Protein AF-A0A8C1SBV0-F1 (afdb_monomer_lite)

Foldseek 3Di:
DKDKDWDDDPPPDPDTDIDIDDPVVVVVVCVVVVPDPVFDKDFDADPVRHTPDIDRDDDPDCVVVVVVQCPDPVNVVVVVVCVVVVVPDPPPVPDCPPPPPDPPDDDDD

Secondary structure (DSSP, 8-state):
--EEEEE--TTS--PPEEEEEPHHHHHHHHHHTT--TTS--EEEE-TTS-EEEEESS--S-HHHHHHHHHHSHHHHHHHHHHHHTT-SPP---S--TT-SSSS-S----

Sequence (109 aa):
MRGVLELYPINGSASVDREDLPASLVQDIRSYFQISQECFSMLLVGKDGNVKSWYPSPLWSMSIIYELVDSMQLRRQEMAIQQSLGTCWPDDYSHHDGYHEGYHDGYGY

Structure (mmCIF, N/CA/C/O backbone):
data_AF-A0A8C1SBV0-F1
#
_entry.id   AF-A0A8C1SBV0-F1
#
loop_
_atom_site.group_PDB
_atom_site.id
_atom_site.type_symbol
_atom_site.label_atom_id
_atom_site.label_alt_id
_atom_site.label_comp_id
_atom_site.label_asym_id
_atom_site.label_entity_id
_atom_site.label_seq_id
_atom_site.pdbx_PDB_ins_code
_atom_site.Cartn_x
_atom_site.Cartn_y
_atom_site.Cartn_z
_atom_site.occupancy
_atom_site.B_iso_or_equiv
_atom_site.auth_seq_id
_atom_site.auth_comp_id
_atom_site.auth_asym_id
_atom_site.auth_atom_id
_atom_site.pdbx_PDB_model_num
ATOM 1 N N . MET A 1 1 ? -17.240 -4.285 11.027 1.00 69.06 1 MET A N 1
ATOM 2 C CA . MET A 1 1 ? -16.258 -3.513 10.238 1.00 69.06 1 MET A CA 1
ATOM 3 C C . MET A 1 1 ? -16.295 -4.061 8.818 1.00 69.06 1 MET A C 1
ATOM 5 O O . MET A 1 1 ? -16.212 -5.274 8.683 1.00 69.06 1 MET A O 1
ATOM 9 N N . ARG A 1 2 ? -16.541 -3.231 7.798 1.00 85.81 2 ARG A N 1
ATOM 10 C CA . ARG A 1 2 ? -16.508 -3.651 6.382 1.00 85.81 2 ARG A CA 1
ATOM 11 C C . ARG A 1 2 ? -15.207 -3.139 5.765 1.00 85.81 2 ARG A C 1
ATOM 13 O O . ARG A 1 2 ? -14.728 -2.089 6.186 1.00 85.81 2 ARG A O 1
ATOM 20 N N . GLY A 1 3 ? -14.636 -3.886 4.831 1.00 91.12 3 GLY A N 1
ATOM 21 C CA . GLY A 1 3 ? -13.470 -3.472 4.053 1.00 91.12 3 GLY A CA 1
ATOM 22 C C . GLY A 1 3 ? -13.766 -3.613 2.568 1.00 91.12 3 GLY A C 1
ATOM 23 O O . GLY A 1 3 ? -14.673 -4.354 2.201 1.00 91.12 3 GLY A O 1
ATOM 24 N N . VAL A 1 4 ? -13.008 -2.904 1.740 1.00 95.25 4 VAL A N 1
ATOM 25 C CA . VAL A 1 4 ? -13.091 -2.983 0.279 1.00 95.25 4 VAL A CA 1
ATOM 26 C C . VAL A 1 4 ? -11.678 -3.170 -0.255 1.00 95.25 4 VAL A C 1
ATOM 28 O O . VAL A 1 4 ? -10.758 -2.486 0.196 1.00 95.25 4 VAL A O 1
ATOM 31 N N . LEU A 1 5 ? -11.511 -4.104 -1.184 1.00 94.00 5 LEU A N 1
ATOM 32 C CA . LEU A 1 5 ? -10.304 -4.284 -1.976 1.00 94.00 5 LEU A CA 1
ATOM 33 C C . LEU A 1 5 ? -10.522 -3.644 -3.345 1.00 94.00 5 LEU A C 1
ATOM 35 O O . LEU A 1 5 ? -11.501 -3.948 -4.021 1.00 94.00 5 LEU A O 1
ATOM 39 N N . GLU A 1 6 ? -9.601 -2.768 -3.736 1.00 91.69 6 GLU A N 1
ATOM 40 C CA . GLU A 1 6 ? -9.544 -2.173 -5.069 1.00 91.69 6 GLU A CA 1
ATOM 41 C C . GLU A 1 6 ? -8.309 -2.699 -5.805 1.00 91.69 6 GLU A C 1
ATOM 43 O O . GLU A 1 6 ? -7.179 -2.494 -5.353 1.00 91.69 6 GLU A O 1
ATOM 48 N N . LEU A 1 7 ? -8.517 -3.386 -6.928 1.00 88.38 7 LEU A N 1
ATOM 49 C CA . LEU A 1 7 ? -7.445 -3.895 -7.779 1.00 88.38 7 LEU A CA 1
ATOM 50 C C . LEU A 1 7 ? -7.301 -3.010 -9.016 1.00 88.38 7 LEU A C 1
ATOM 52 O O . LEU A 1 7 ? -8.259 -2.786 -9.754 1.00 88.38 7 LEU A O 1
ATOM 56 N N . TYR A 1 8 ? -6.076 -2.538 -9.241 1.00 82.81 8 TYR A N 1
ATOM 57 C CA . TYR A 1 8 ? -5.693 -1.718 -10.388 1.00 82.81 8 TYR A CA 1
ATOM 58 C C . TYR A 1 8 ? -4.914 -2.602 -11.376 1.00 82.81 8 TYR A C 1
ATOM 60 O O . TYR A 1 8 ? -3.724 -2.859 -11.158 1.00 82.81 8 TYR A O 1
ATOM 68 N N . PRO A 1 9 ? -5.569 -3.156 -12.412 1.00 73.75 9 PRO A N 1
ATOM 69 C CA . PRO A 1 9 ? -4.950 -4.126 -13.305 1.00 73.75 9 PRO A CA 1
ATOM 70 C C . PRO A 1 9 ? -3.918 -3.476 -14.237 1.00 73.75 9 PRO A C 1
ATOM 72 O O . PRO A 1 9 ? -4.090 -2.372 -14.743 1.00 73.75 9 PRO A O 1
ATOM 75 N N . ILE A 1 10 ? -2.851 -4.218 -14.541 1.00 70.44 10 ILE A N 1
ATOM 76 C CA . ILE A 1 10 ? -1.766 -3.770 -15.435 1.00 70.44 10 ILE A CA 1
ATOM 77 C C . ILE A 1 10 ? -2.117 -3.848 -16.929 1.00 70.44 10 ILE A C 1
ATOM 79 O O . ILE A 1 10 ? -1.296 -3.519 -17.778 1.00 70.44 10 ILE A O 1
ATOM 83 N N . ASN A 1 11 ? -3.318 -4.316 -17.271 1.00 72.56 11 ASN A N 1
ATOM 84 C CA . ASN A 1 11 ? -3.747 -4.539 -18.654 1.00 72.56 11 ASN A CA 1
ATOM 85 C C . ASN A 1 11 ? -4.153 -3.246 -19.392 1.00 72.56 11 ASN A C 1
ATOM 87 O O . ASN A 1 11 ? -4.647 -3.325 -20.514 1.00 72.56 11 ASN A O 1
ATOM 91 N N . GLY A 1 12 ? -3.976 -2.074 -18.771 1.00 60.19 12 GLY A N 1
ATOM 92 C CA . GLY A 1 12 ? -4.320 -0.777 -19.358 1.00 60.19 12 GLY A CA 1
ATOM 93 C C . GLY A 1 12 ? -5.816 -0.457 -19.348 1.00 60.19 12 GLY A C 1
ATOM 94 O O . GLY A 1 12 ? -6.222 0.546 -19.929 1.00 60.19 12 GLY A O 1
ATOM 95 N N . SER A 1 13 ? -6.648 -1.280 -18.701 1.00 66.56 13 SER A N 1
ATOM 96 C CA . SER A 1 13 ? -8.045 -0.917 -18.465 1.00 66.56 13 SER A CA 1
ATOM 97 C C . SER A 1 13 ? -8.135 0.127 -17.350 1.00 66.56 13 SER A C 1
ATOM 99 O O . SER A 1 13 ? -7.496 0.005 -16.310 1.00 66.56 13 SER A O 1
ATOM 101 N N . ALA A 1 14 ? -8.947 1.164 -17.563 1.00 65.00 14 ALA A N 1
ATOM 102 C CA . ALA A 1 14 ? -9.232 2.178 -16.545 1.00 65.00 14 ALA A CA 1
ATOM 103 C C . ALA A 1 14 ? -10.258 1.699 -15.494 1.00 65.00 14 ALA A C 1
ATOM 105 O O . ALA A 1 14 ? -10.708 2.485 -14.662 1.00 65.00 14 ALA A O 1
ATOM 106 N N . SER A 1 15 ? -10.679 0.431 -15.554 1.00 74.62 15 SER A N 1
ATOM 107 C CA . SER A 1 15 ? -11.606 -0.161 -14.593 1.00 74.62 15 SER A CA 1
ATOM 108 C C . SER A 1 15 ? -10.863 -0.639 -13.352 1.00 74.62 15 SER A C 1
ATOM 110 O O . SER A 1 15 ? -9.879 -1.369 -13.452 1.00 74.62 15 SER A O 1
ATOM 112 N N . VAL A 1 16 ? -11.376 -0.252 -12.187 1.00 83.00 16 VAL A N 1
ATOM 113 C CA . VAL A 1 16 ? -10.927 -0.746 -10.884 1.00 83.00 16 VAL A CA 1
ATOM 114 C C . VAL A 1 16 ? -11.873 -1.856 -10.453 1.00 83.00 16 VAL A C 1
ATOM 116 O O . VAL A 1 16 ? -13.072 -1.612 -10.292 1.00 83.00 16 VAL A O 1
ATOM 119 N N . ASP A 1 17 ? -11.340 -3.058 -10.252 1.00 86.38 17 ASP A N 1
ATOM 120 C CA . ASP A 1 17 ? -12.132 -4.165 -9.722 1.00 86.38 17 ASP A CA 1
ATOM 121 C C . ASP A 1 17 ? -12.298 -3.977 -8.214 1.00 86.38 17 ASP A C 1
ATOM 123 O O . ASP A 1 17 ? -11.320 -3.777 -7.488 1.00 86.38 17 ASP A O 1
ATOM 127 N N . ARG A 1 18 ? -13.552 -4.009 -7.750 1.00 92.12 18 ARG A N 1
ATOM 128 C CA . ARG A 1 18 ? -13.915 -3.787 -6.347 1.00 92.12 18 ARG A CA 1
ATOM 129 C C . ARG A 1 18 ? -14.518 -5.036 -5.732 1.00 92.12 18 ARG A C 1
ATOM 131 O O . ARG A 1 18 ? -15.501 -5.566 -6.246 1.00 92.12 18 ARG A O 1
ATOM 138 N N . GLU A 1 19 ? -13.977 -5.442 -4.591 1.00 94.00 19 GLU A N 1
ATOM 139 C CA . GLU A 1 19 ? -14.442 -6.597 -3.826 1.00 94.00 19 GLU A CA 1
ATOM 140 C C . GLU A 1 19 ? -14.689 -6.222 -2.358 1.00 94.00 19 GLU A C 1
ATOM 142 O O . GLU A 1 19 ? -13.861 -5.570 -1.719 1.00 94.00 19 GLU A O 1
ATOM 147 N N . ASP A 1 20 ? -15.829 -6.648 -1.807 1.00 95.81 20 ASP A N 1
ATOM 148 C CA . ASP A 1 20 ? -16.120 -6.531 -0.376 1.00 95.81 20 ASP A CA 1
ATOM 149 C C . ASP A 1 20 ? -15.288 -7.551 0.417 1.00 95.81 20 ASP A C 1
ATOM 151 O O . ASP A 1 20 ? -15.350 -8.755 0.169 1.00 95.81 20 ASP A O 1
ATOM 155 N N . LEU A 1 21 ? -14.567 -7.088 1.438 1.00 95.44 21 LEU A N 1
ATOM 156 C CA . LEU A 1 21 ? -13.767 -7.953 2.303 1.00 95.44 21 LEU A CA 1
ATOM 157 C C . LEU A 1 21 ? -14.565 -8.437 3.524 1.00 95.44 21 LEU A C 1
ATOM 159 O O . LEU A 1 21 ? -15.246 -7.634 4.181 1.00 95.44 21 LEU A O 1
ATOM 163 N N . PRO A 1 22 ? -14.440 -9.725 3.903 1.00 95.56 22 PRO A N 1
ATOM 164 C CA . PRO A 1 22 ? -15.067 -10.242 5.109 1.00 95.56 22 PRO A CA 1
ATOM 165 C C . PRO A 1 22 ? -14.470 -9.581 6.356 1.00 95.56 22 PRO A C 1
ATOM 167 O O . PRO A 1 22 ? -13.272 -9.303 6.435 1.00 95.56 22 PRO A O 1
ATOM 170 N N . ALA A 1 23 ? -15.309 -9.360 7.369 1.00 94.88 23 ALA A N 1
ATOM 171 C CA . ALA A 1 23 ? -14.915 -8.640 8.581 1.00 94.88 23 ALA A CA 1
ATOM 172 C C . ALA A 1 23 ? -13.744 -9.297 9.338 1.00 94.88 23 ALA A C 1
ATOM 174 O O . ALA A 1 23 ? -12.934 -8.584 9.927 1.00 94.88 23 ALA A O 1
ATOM 175 N N . SER A 1 24 ? -13.638 -10.631 9.306 1.00 95.38 24 SER A N 1
ATOM 176 C CA . SER A 1 24 ? -12.515 -11.367 9.899 1.00 95.38 24 SER A CA 1
ATOM 177 C C . SER A 1 24 ? -11.191 -11.027 9.218 1.00 95.38 24 SER A C 1
ATOM 179 O O . SER A 1 24 ? -10.240 -10.672 9.899 1.00 95.38 24 SER A O 1
ATOM 181 N N . LEU A 1 25 ? -11.153 -11.010 7.883 1.00 95.44 25 LEU A N 1
ATOM 182 C CA . LEU A 1 25 ? -9.943 -10.676 7.131 1.00 95.44 25 LEU A CA 1
ATOM 183 C C . LEU A 1 25 ? -9.499 -9.229 7.378 1.00 95.44 25 LEU A C 1
ATOM 185 O O . LEU A 1 25 ? -8.312 -8.963 7.533 1.00 95.44 25 LEU A O 1
ATOM 189 N N . VAL A 1 26 ? -10.446 -8.291 7.471 1.00 94.62 26 VAL A N 1
ATOM 190 C CA . VAL A 1 26 ? -10.136 -6.902 7.851 1.00 94.62 26 VAL A CA 1
ATOM 191 C C . VAL A 1 26 ? -9.474 -6.858 9.230 1.00 94.62 26 VAL A C 1
ATOM 193 O O . VAL A 1 26 ? -8.485 -6.149 9.414 1.00 94.62 26 VAL A O 1
ATOM 196 N N . GLN A 1 27 ? -9.987 -7.628 10.192 1.00 94.38 27 GLN A N 1
ATOM 197 C CA . GLN A 1 27 ? -9.411 -7.708 11.532 1.00 94.38 27 GLN A CA 1
ATOM 198 C C . GLN A 1 27 ? -8.013 -8.341 11.524 1.00 94.38 27 GLN A C 1
ATOM 200 O O . GLN A 1 27 ? -7.120 -7.842 12.214 1.00 94.38 27 GLN A O 1
ATOM 205 N N . ASP A 1 28 ? -7.807 -9.384 10.724 1.00 95.56 28 ASP A N 1
ATOM 206 C CA . ASP A 1 28 ? -6.524 -10.075 10.595 1.00 95.56 28 ASP A CA 1
ATOM 207 C C . ASP A 1 28 ? -5.463 -9.153 9.976 1.00 95.56 28 ASP A C 1
ATOM 209 O O . ASP A 1 28 ? -4.368 -9.024 10.523 1.00 95.56 28 ASP A O 1
ATOM 213 N N . ILE A 1 29 ? -5.805 -8.422 8.907 1.00 94.38 29 ILE A N 1
ATOM 214 C CA . ILE A 1 29 ? -4.914 -7.438 8.267 1.00 94.38 29 ILE A CA 1
ATOM 215 C C . ILE A 1 29 ? -4.524 -6.334 9.257 1.00 94.38 29 ILE A C 1
ATOM 217 O O . ILE A 1 29 ? -3.347 -5.991 9.374 1.00 94.38 29 ILE A O 1
ATOM 221 N N . ARG A 1 30 ? -5.490 -5.785 10.008 1.00 93.31 30 ARG A N 1
ATOM 222 C CA . ARG A 1 30 ? -5.190 -4.769 11.031 1.00 93.31 30 ARG A CA 1
ATOM 223 C C . ARG A 1 30 ? -4.273 -5.311 12.115 1.00 93.31 30 ARG A C 1
ATOM 225 O O . ARG A 1 30 ? -3.346 -4.615 12.511 1.00 93.31 30 ARG A O 1
ATOM 232 N N . SER A 1 31 ? -4.526 -6.531 12.580 1.00 94.56 31 SER A N 1
ATOM 233 C CA . SER A 1 31 ? -3.711 -7.180 13.610 1.00 94.56 31 SER A CA 1
ATOM 234 C C . SER A 1 31 ? -2.282 -7.402 13.119 1.00 94.56 31 SER A C 1
ATOM 236 O O . SER A 1 31 ? -1.337 -7.072 13.830 1.00 94.56 31 SER A O 1
ATOM 238 N N . TYR A 1 32 ? -2.123 -7.875 11.879 1.00 95.06 32 TYR A N 1
ATOM 239 C CA . TYR A 1 32 ? -0.823 -8.095 11.249 1.00 95.06 32 TYR A CA 1
ATOM 240 C C . TYR A 1 32 ? 0.016 -6.809 11.185 1.00 95.06 32 TYR A C 1
ATOM 242 O O . TYR A 1 32 ? 1.178 -6.804 11.587 1.00 95.06 32 TYR A O 1
ATOM 250 N N . PHE A 1 33 ? -0.588 -5.699 10.752 1.00 95.31 33 PHE A N 1
ATOM 251 C CA . PHE A 1 33 ? 0.082 -4.395 10.675 1.00 95.31 33 PHE A CA 1
ATOM 252 C C . PHE A 1 33 ? 0.024 -3.577 11.976 1.00 95.31 33 PHE A C 1
ATOM 254 O O . PHE A 1 33 ? 0.503 -2.447 12.002 1.00 95.31 33 PHE A O 1
ATOM 261 N N . GLN A 1 34 ? -0.550 -4.129 13.050 1.00 94.19 34 GLN A N 1
ATOM 262 C CA . GLN A 1 34 ? -0.713 -3.473 14.355 1.00 94.19 34 GLN A CA 1
ATOM 263 C C . GLN A 1 34 ? -1.463 -2.126 14.277 1.00 94.19 34 GLN A C 1
ATOM 265 O O . GLN A 1 34 ? -1.131 -1.156 14.958 1.00 94.19 34 GLN A O 1
ATOM 270 N N . ILE A 1 35 ? -2.505 -2.057 13.444 1.00 93.75 35 ILE A N 1
ATOM 271 C CA . ILE A 1 35 ? -3.292 -0.842 13.202 1.00 93.75 35 ILE A CA 1
ATOM 272 C C . ILE A 1 35 ? -4.473 -0.766 14.182 1.00 93.75 35 ILE A C 1
ATOM 274 O O . ILE A 1 35 ? -5.449 -1.516 14.060 1.00 93.75 35 ILE A O 1
ATOM 278 N N . SER A 1 36 ? -4.433 0.200 15.106 1.00 90.50 36 SER A N 1
ATOM 279 C CA . SER A 1 36 ? -5.536 0.478 16.045 1.00 90.50 36 SER A CA 1
ATOM 280 C C . SER A 1 36 ? -6.832 0.816 15.313 1.00 90.50 36 SER A C 1
ATOM 282 O O . SER A 1 36 ? -6.802 1.616 14.385 1.00 90.50 36 SER A O 1
ATOM 284 N N . GLN A 1 37 ? -7.974 0.258 15.734 1.00 86.56 37 GLN A N 1
ATOM 285 C CA . GLN A 1 37 ? -9.309 0.551 15.177 1.00 86.56 37 GLN A CA 1
ATOM 286 C C . GLN A 1 37 ? -9.768 2.001 15.381 1.00 86.56 37 GLN A C 1
ATOM 288 O O . GLN A 1 37 ? -10.660 2.461 14.675 1.00 86.56 37 GLN A O 1
ATOM 293 N N . GLU A 1 38 ? -9.160 2.705 16.330 1.00 88.69 38 GLU A N 1
ATOM 294 C CA . GLU A 1 38 ? -9.609 4.017 16.799 1.00 88.69 38 GLU A CA 1
ATOM 295 C C . GLU A 1 38 ? -9.097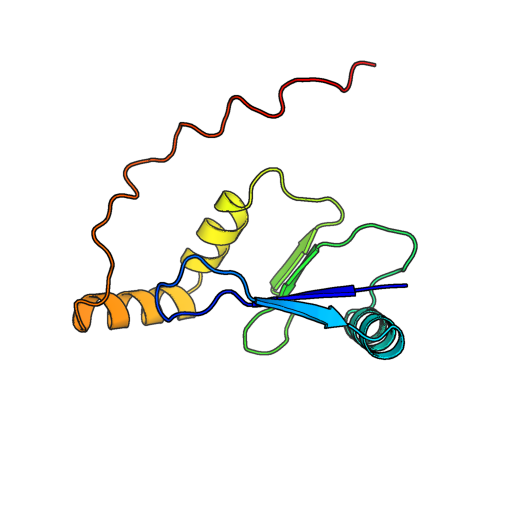 5.164 15.921 1.00 88.69 38 GLU A C 1
ATOM 297 O O . GLU A 1 38 ? -9.697 6.237 15.888 1.00 88.69 38 GLU A O 1
ATOM 302 N N . CYS A 1 39 ? -8.008 4.932 15.182 1.00 86.62 39 CYS A N 1
ATOM 303 C CA . CYS A 1 39 ? -7.319 5.953 14.402 1.00 86.62 39 CYS A CA 1
ATOM 304 C C . CYS A 1 39 ? -7.293 5.615 12.909 1.00 86.62 39 CYS A C 1
ATOM 306 O O . CYS A 1 39 ? -7.257 4.449 12.496 1.00 86.62 39 CYS A O 1
ATOM 308 N N . PHE A 1 40 ? -7.240 6.663 12.088 1.00 91.25 40 PHE A N 1
ATOM 309 C CA . PHE A 1 40 ? -6.899 6.531 10.678 1.00 91.25 40 PHE A CA 1
ATOM 310 C C . PHE A 1 40 ? -5.442 6.067 10.528 1.00 91.25 40 PHE A C 1
ATOM 312 O O . PHE A 1 40 ? -4.561 6.448 11.300 1.00 91.25 40 PHE A O 1
ATOM 319 N N . SER A 1 41 ? -5.174 5.221 9.537 1.00 92.69 41 SER A N 1
ATOM 320 C CA . SER A 1 41 ? -3.815 4.844 9.151 1.00 92.69 41 SER A CA 1
ATOM 321 C C . SER A 1 41 ? -3.780 4.476 7.679 1.00 92.69 41 SER A C 1
ATOM 323 O O . SER A 1 41 ? -4.623 3.715 7.206 1.00 92.69 41 SER A O 1
ATOM 325 N N . MET A 1 42 ? -2.774 4.986 6.979 1.00 92.88 42 MET A N 1
ATOM 326 C CA . MET A 1 42 ? -2.452 4.607 5.611 1.00 92.88 42 MET A CA 1
ATOM 327 C C . MET A 1 42 ? -1.027 4.065 5.578 1.00 92.88 42 MET A C 1
ATOM 329 O O . MET A 1 42 ? -0.106 4.706 6.084 1.00 92.88 42 MET A O 1
ATOM 333 N N . LEU A 1 43 ? -0.849 2.880 4.999 1.00 93.62 43 LEU A N 1
ATOM 334 C CA . LEU A 1 43 ? 0.439 2.203 4.933 1.00 93.62 43 LEU A CA 1
ATOM 335 C C . LEU A 1 43 ? 0.808 1.978 3.473 1.00 93.62 43 LEU A C 1
ATOM 337 O O . LEU A 1 43 ? 0.005 1.453 2.705 1.00 93.62 43 LEU A O 1
ATOM 341 N N . LEU A 1 44 ? 2.040 2.325 3.110 1.00 92.19 44 LEU A N 1
ATOM 342 C CA . LEU A 1 44 ? 2.641 1.856 1.869 1.00 92.19 44 LEU A CA 1
ATOM 343 C C . LEU A 1 44 ? 3.365 0.546 2.169 1.00 92.19 44 LEU A C 1
ATOM 345 O O . LEU A 1 44 ? 4.358 0.543 2.897 1.00 92.19 44 LEU A O 1
ATOM 349 N N . VAL A 1 45 ? 2.875 -0.563 1.623 1.00 93.56 45 VAL A N 1
ATOM 350 C CA . VAL A 1 45 ? 3.454 -1.898 1.827 1.00 93.56 45 VAL A CA 1
ATOM 351 C C . VAL A 1 45 ? 4.166 -2.332 0.549 1.00 93.56 45 VAL A C 1
ATOM 353 O O . VAL A 1 45 ? 3.615 -2.235 -0.545 1.00 93.56 45 VAL A O 1
ATOM 356 N N . GLY A 1 46 ? 5.415 -2.779 0.671 1.00 89.94 46 GLY A N 1
ATOM 357 C CA . GLY A 1 46 ? 6.185 -3.280 -0.464 1.00 89.94 46 GLY A CA 1
ATOM 358 C C . GLY A 1 46 ? 5.725 -4.664 -0.926 1.00 89.94 46 GLY A C 1
ATOM 359 O O . GLY A 1 46 ? 5.032 -5.381 -0.209 1.00 89.94 46 GLY A O 1
ATOM 360 N N . LYS A 1 47 ? 6.187 -5.082 -2.114 1.00 86.81 47 LYS A N 1
ATOM 361 C CA . LYS A 1 47 ? 5.949 -6.437 -2.663 1.00 86.81 47 LYS A CA 1
ATOM 362 C C . LYS A 1 47 ? 6.495 -7.559 -1.753 1.00 86.81 47 LYS A C 1
ATOM 364 O O . LYS A 1 47 ? 6.094 -8.706 -1.887 1.00 86.81 47 LYS A O 1
ATOM 369 N N . ASP A 1 48 ? 7.403 -7.223 -0.837 1.00 90.06 48 ASP A N 1
ATOM 370 C CA . ASP A 1 48 ? 7.966 -8.095 0.199 1.00 90.06 48 ASP A CA 1
ATOM 371 C C . ASP A 1 48 ? 7.084 -8.214 1.457 1.00 90.06 48 ASP A C 1
ATOM 373 O O . ASP A 1 48 ? 7.457 -8.908 2.398 1.00 90.06 48 ASP A O 1
ATOM 377 N N . GLY A 1 49 ? 5.939 -7.524 1.504 1.00 90.44 49 GLY A N 1
ATOM 378 C CA . GLY A 1 49 ? 5.032 -7.500 2.655 1.00 90.44 49 GLY A CA 1
ATOM 379 C C . GLY A 1 49 ? 5.462 -6.553 3.781 1.00 90.44 49 GLY A C 1
ATOM 380 O O . GLY A 1 49 ? 4.753 -6.436 4.780 1.00 90.44 49 GLY A O 1
ATOM 381 N N . ASN A 1 50 ? 6.591 -5.852 3.628 1.00 92.25 50 ASN A N 1
ATOM 382 C CA . ASN A 1 50 ? 7.105 -4.925 4.635 1.00 92.25 50 ASN A CA 1
ATOM 383 C C . ASN A 1 50 ? 6.544 -3.513 4.449 1.00 92.25 50 ASN A C 1
ATOM 385 O O . ASN A 1 50 ? 6.457 -3.005 3.327 1.00 92.25 50 ASN A O 1
ATOM 389 N N . VAL A 1 51 ? 6.254 -2.834 5.560 1.00 94.56 51 VAL A N 1
ATOM 390 C CA . VAL A 1 51 ? 5.841 -1.423 5.565 1.00 94.56 51 VAL A CA 1
ATOM 391 C C . VAL A 1 51 ? 7.019 -0.539 5.145 1.00 94.56 51 VAL A C 1
ATOM 393 O O . VAL A 1 51 ? 8.107 -0.625 5.713 1.00 94.56 51 VAL A O 1
ATOM 396 N N . LYS A 1 52 ? 6.809 0.309 4.137 1.00 91.31 52 LYS A N 1
ATOM 397 C CA . LYS A 1 52 ? 7.777 1.300 3.640 1.00 91.31 52 LYS A CA 1
ATOM 398 C C . LYS A 1 52 ? 7.520 2.686 4.227 1.00 91.31 52 LYS A C 1
ATOM 400 O O . LYS A 1 52 ? 8.471 3.417 4.481 1.00 91.31 52 LYS A O 1
ATOM 405 N N . SER A 1 53 ? 6.259 3.027 4.483 1.00 91.25 53 SER A N 1
ATOM 406 C CA . SER A 1 53 ? 5.865 4.247 5.193 1.00 91.25 53 SER A CA 1
ATOM 407 C C . SER A 1 53 ? 4.497 4.092 5.866 1.00 91.25 53 SER A C 1
ATOM 409 O O . SER A 1 53 ? 3.673 3.280 5.440 1.00 91.25 53 SER A O 1
ATOM 411 N N . TRP A 1 54 ? 4.274 4.868 6.931 1.00 93.56 54 TRP A N 1
ATOM 412 C CA . TRP A 1 54 ? 3.030 4.923 7.705 1.00 93.56 54 TRP A CA 1
ATOM 413 C C . TRP A 1 54 ? 2.607 6.383 7.866 1.00 93.56 54 TRP A C 1
ATOM 415 O O . TRP A 1 54 ? 3.374 7.197 8.379 1.00 93.56 54 TRP A O 1
ATOM 425 N N . TYR A 1 55 ? 1.373 6.700 7.472 1.00 92.56 55 TYR A N 1
ATOM 426 C CA . TYR A 1 55 ? 0.765 8.019 7.641 1.00 92.56 55 TYR A CA 1
ATOM 427 C C . TYR A 1 55 ? -0.446 7.949 8.587 1.00 92.56 55 TYR A C 1
ATOM 429 O O . TYR A 1 55 ? -1.353 7.145 8.351 1.00 92.56 55 TYR A O 1
ATOM 437 N N . PRO A 1 56 ? -0.491 8.766 9.657 1.00 92.44 56 PRO A N 1
ATOM 438 C CA . PRO A 1 56 ? -1.620 8.806 10.593 1.00 92.44 56 PRO A CA 1
ATOM 439 C C . PRO A 1 56 ? -2.812 9.629 10.070 1.00 92.44 56 PRO A C 1
ATOM 441 O O . PRO A 1 56 ? -3.857 9.679 10.711 1.00 92.44 56 PRO A O 1
ATOM 444 N N . SER A 1 57 ? -2.672 10.270 8.908 1.00 89.88 57 SER A N 1
ATOM 445 C CA . SER A 1 57 ? -3.711 11.038 8.218 1.00 89.88 57 SER A CA 1
ATOM 446 C C . SER A 1 57 ? -3.688 10.716 6.720 1.00 89.88 57 SER A C 1
ATOM 448 O O . SER A 1 57 ? -2.651 10.270 6.215 1.00 89.88 57 SER A O 1
ATOM 450 N N . PRO A 1 58 ? -4.797 10.925 5.988 1.00 87.19 58 PRO A N 1
ATOM 451 C CA . PRO A 1 58 ? -4.785 10.771 4.540 1.00 87.19 58 PRO A CA 1
ATOM 452 C C . PRO A 1 58 ? -3.800 11.766 3.919 1.00 87.19 58 PRO A C 1
ATOM 454 O O . PRO A 1 58 ? -3.625 12.881 4.419 1.00 87.19 58 PRO A O 1
ATOM 457 N N . LEU A 1 59 ? -3.143 11.356 2.834 1.00 85.88 59 LEU A N 1
ATOM 458 C CA . LEU A 1 59 ? -2.378 12.292 2.018 1.00 85.88 59 LEU A CA 1
ATOM 459 C C . LEU A 1 59 ? -3.320 13.109 1.137 1.00 85.88 59 LEU A C 1
ATOM 461 O O . LEU A 1 59 ? -4.391 12.653 0.747 1.00 85.88 59 LEU A O 1
ATOM 465 N N . TRP A 1 60 ? -2.877 14.324 0.825 1.00 78.62 60 TRP A N 1
ATOM 466 C CA . TRP A 1 60 ? -3.656 15.331 0.107 1.00 78.62 60 TRP A CA 1
ATOM 467 C C . TRP A 1 60 ? -3.899 14.948 -1.355 1.00 78.62 60 TRP A C 1
ATOM 469 O O . TRP A 1 60 ? -4.863 15.402 -1.959 1.00 78.62 60 TRP A O 1
ATOM 479 N N . SER A 1 61 ? -3.025 14.114 -1.922 1.00 84.50 61 SER A N 1
ATOM 480 C CA . SER A 1 61 ? -3.121 13.659 -3.303 1.00 84.50 61 SER A CA 1
ATOM 481 C C . SER A 1 61 ? -2.492 12.282 -3.480 1.00 84.50 61 SER A C 1
ATOM 483 O O . SER A 1 61 ? -1.419 11.997 -2.941 1.00 84.50 61 SER A O 1
ATOM 485 N N . MET A 1 62 ? -3.129 11.458 -4.313 1.00 82.25 62 MET A N 1
ATOM 486 C CA . MET A 1 62 ? -2.567 10.190 -4.780 1.00 82.25 62 MET A CA 1
ATOM 487 C C . MET A 1 62 ? -1.320 10.380 -5.654 1.00 82.25 62 MET A C 1
ATOM 489 O O . MET A 1 62 ? -0.493 9.472 -5.702 1.00 82.25 62 MET A O 1
ATOM 493 N N . SER A 1 63 ? -1.126 11.553 -6.277 1.00 83.69 63 SER A N 1
ATOM 494 C CA . SER A 1 63 ? 0.093 11.856 -7.049 1.00 83.69 63 SER A CA 1
ATOM 495 C C . SER A 1 63 ? 1.359 11.707 -6.205 1.00 83.69 63 SER A C 1
ATOM 497 O O . SER A 1 63 ? 2.338 11.141 -6.673 1.00 83.69 63 SER A O 1
ATOM 499 N N . ILE A 1 64 ? 1.300 12.094 -4.927 1.00 85.12 64 ILE A N 1
ATOM 500 C CA . ILE A 1 64 ? 2.417 11.961 -3.982 1.00 85.12 64 ILE A CA 1
ATOM 501 C C . ILE A 1 64 ? 2.785 10.484 -3.779 1.00 85.12 64 ILE A C 1
ATOM 503 O O . ILE A 1 64 ? 3.962 10.132 -3.713 1.00 85.12 64 ILE A O 1
ATOM 507 N N . ILE A 1 65 ? 1.784 9.601 -3.686 1.00 86.19 65 ILE A N 1
ATOM 508 C CA . ILE A 1 65 ? 2.017 8.157 -3.559 1.00 86.19 65 ILE A CA 1
ATOM 509 C C . ILE A 1 65 ? 2.598 7.589 -4.853 1.00 86.19 65 ILE A C 1
ATOM 511 O O . ILE A 1 65 ? 3.533 6.794 -4.784 1.00 86.19 65 ILE A O 1
ATOM 515 N N . TYR A 1 66 ? 2.089 8.002 -6.015 1.00 86.12 66 TYR A N 1
ATOM 516 C CA . TYR A 1 66 ? 2.607 7.542 -7.304 1.00 86.12 66 TYR A CA 1
ATOM 517 C C . TYR A 1 66 ? 4.058 7.974 -7.525 1.00 86.12 66 TYR A C 1
ATOM 519 O O . TYR A 1 66 ? 4.893 7.129 -7.831 1.00 86.12 66 TYR A O 1
ATOM 527 N N . GLU A 1 67 ? 4.398 9.233 -7.247 1.00 87.06 67 GLU A N 1
ATOM 528 C CA . GLU A 1 67 ? 5.778 9.730 -7.306 1.00 87.06 67 GLU A CA 1
ATOM 529 C C . GLU A 1 67 ? 6.704 8.975 -6.345 1.00 87.06 67 GLU A C 1
ATOM 531 O O . GLU A 1 67 ? 7.818 8.589 -6.713 1.00 87.06 67 GLU A O 1
ATOM 536 N N . LEU A 1 68 ? 6.240 8.705 -5.118 1.00 88.19 68 LEU A N 1
ATOM 537 C CA . LEU A 1 68 ? 6.996 7.914 -4.151 1.00 88.19 68 LEU A CA 1
ATOM 538 C C . LEU A 1 68 ? 7.250 6.495 -4.675 1.00 88.19 68 LEU A C 1
ATOM 540 O O . LEU A 1 68 ? 8.387 6.025 -4.616 1.00 88.19 68 LEU A O 1
ATOM 544 N N . VAL A 1 69 ? 6.229 5.823 -5.213 1.00 88.69 69 VAL A N 1
ATOM 545 C CA . VAL A 1 69 ? 6.347 4.476 -5.793 1.00 88.69 69 VAL A CA 1
ATOM 546 C C . VAL A 1 69 ? 7.286 4.478 -7.002 1.00 88.69 69 VAL A C 1
ATOM 548 O O . VAL A 1 69 ? 8.181 3.635 -7.067 1.00 88.69 69 VAL A O 1
ATOM 551 N N . ASP A 1 70 ? 7.167 5.446 -7.912 1.00 88.69 70 ASP A N 1
ATOM 552 C CA . ASP A 1 70 ? 8.018 5.573 -9.104 1.00 88.69 70 ASP A CA 1
ATOM 553 C C . ASP A 1 70 ? 9.473 5.934 -8.769 1.00 88.69 70 ASP A C 1
ATOM 555 O O . ASP A 1 70 ? 10.406 5.580 -9.499 1.00 88.69 70 ASP A O 1
ATOM 559 N N . SER A 1 71 ? 9.713 6.546 -7.607 1.00 87.94 71 SER A N 1
ATOM 560 C CA . SER A 1 71 ? 11.067 6.762 -7.095 1.00 87.94 71 SER A CA 1
ATOM 561 C C . SER A 1 71 ? 11.771 5.464 -6.657 1.00 87.94 71 SER A C 1
ATOM 563 O O . SER A 1 71 ? 13.005 5.432 -6.589 1.00 87.94 71 SER A O 1
ATOM 565 N N . MET A 1 72 ? 11.032 4.378 -6.395 1.00 88.62 72 MET A N 1
ATOM 566 C CA . MET A 1 72 ? 11.590 3.125 -5.879 1.00 88.62 72 MET A CA 1
ATOM 567 C C . MET A 1 72 ? 12.408 2.369 -6.936 1.00 88.62 72 MET A C 1
ATOM 569 O O . MET A 1 72 ? 12.014 2.246 -8.093 1.00 88.62 72 MET A O 1
ATOM 573 N N . GLN A 1 73 ? 13.526 1.759 -6.522 1.00 89.00 73 GLN A N 1
ATOM 574 C CA . GLN A 1 73 ? 14.442 1.047 -7.431 1.00 89.00 73 GLN A CA 1
ATOM 575 C C . GLN A 1 73 ? 13.758 -0.064 -8.242 1.00 89.00 73 GLN A C 1
ATOM 577 O O . GLN A 1 73 ? 13.939 -0.129 -9.456 1.00 89.00 73 GLN A O 1
ATOM 582 N N . LEU A 1 74 ? 12.946 -0.909 -7.593 1.00 88.50 74 LEU A N 1
ATOM 583 C CA . LEU A 1 74 ? 12.211 -1.981 -8.279 1.00 88.50 74 LEU A CA 1
ATOM 584 C C . LEU A 1 74 ? 11.243 -1.425 -9.328 1.00 88.50 74 LEU A C 1
ATOM 586 O O . LEU A 1 74 ? 11.119 -1.990 -10.410 1.00 88.50 74 LEU A O 1
ATOM 590 N N . ARG A 1 75 ? 10.584 -0.301 -9.031 1.00 89.56 75 ARG A N 1
ATOM 591 C CA . ARG A 1 75 ? 9.665 0.341 -9.968 1.00 89.56 75 ARG A CA 1
ATOM 592 C C . ARG A 1 75 ? 10.415 0.963 -11.145 1.00 89.56 75 ARG A C 1
ATOM 594 O O . ARG A 1 75 ? 10.002 0.776 -12.281 1.00 89.56 75 ARG A O 1
ATOM 601 N N . ARG A 1 76 ? 11.571 1.591 -10.915 1.00 90.88 76 ARG A N 1
ATOM 602 C CA . ARG A 1 76 ? 12.448 2.081 -11.996 1.00 90.88 76 ARG A CA 1
ATOM 603 C C . ARG A 1 76 ? 12.920 0.967 -12.931 1.00 90.88 76 ARG A C 1
ATOM 605 O O . ARG A 1 76 ? 12.950 1.166 -14.140 1.00 90.88 76 ARG A O 1
ATOM 612 N N . GLN A 1 77 ? 13.257 -0.205 -12.391 1.00 91.19 77 GLN A N 1
ATOM 613 C CA . GLN A 1 77 ? 13.608 -1.378 -13.202 1.00 91.19 77 GLN A CA 1
ATOM 614 C C . GLN A 1 77 ? 12.418 -1.864 -14.039 1.00 91.19 77 GLN A C 1
ATOM 616 O O . GLN A 1 77 ? 12.575 -2.144 -15.223 1.00 91.19 77 GLN A O 1
ATOM 621 N N . GLU A 1 78 ? 11.227 -1.923 -13.443 1.00 88.06 78 GLU A N 1
ATOM 622 C CA . GLU A 1 78 ? 9.989 -2.291 -14.135 1.00 88.06 78 GLU A CA 1
ATOM 623 C C . GLU A 1 78 ? 9.670 -1.318 -15.282 1.00 88.06 78 GLU A C 1
ATOM 625 O O . GLU A 1 78 ? 9.406 -1.756 -16.400 1.00 88.06 78 GLU A O 1
ATOM 630 N N . MET A 1 79 ? 9.786 -0.008 -15.039 1.00 87.62 79 MET A N 1
ATOM 631 C CA . MET A 1 79 ? 9.608 1.026 -16.064 1.00 87.62 79 MET A CA 1
ATOM 632 C C . MET A 1 79 ? 10.629 0.896 -17.200 1.00 87.62 79 MET A C 1
ATOM 634 O O . MET A 1 79 ? 10.255 0.992 -18.364 1.00 87.62 79 MET A O 1
ATOM 638 N N . ALA A 1 80 ? 11.899 0.605 -16.898 1.00 88.69 80 ALA A N 1
ATOM 639 C CA . ALA A 1 80 ? 12.919 0.382 -17.926 1.00 88.69 80 ALA A CA 1
ATOM 640 C C . ALA A 1 80 ? 12.603 -0.837 -18.816 1.00 88.69 80 ALA A C 1
ATOM 642 O O . ALA A 1 80 ? 12.858 -0.810 -20.021 1.00 88.69 80 ALA A O 1
ATOM 643 N N . ILE A 1 81 ? 12.017 -1.896 -18.246 1.00 87.69 81 ILE A N 1
ATOM 644 C CA . ILE A 1 81 ? 11.536 -3.056 -19.011 1.00 87.69 81 ILE A CA 1
ATOM 645 C C . ILE A 1 81 ? 10.329 -2.668 -19.872 1.00 87.69 81 ILE A C 1
ATOM 647 O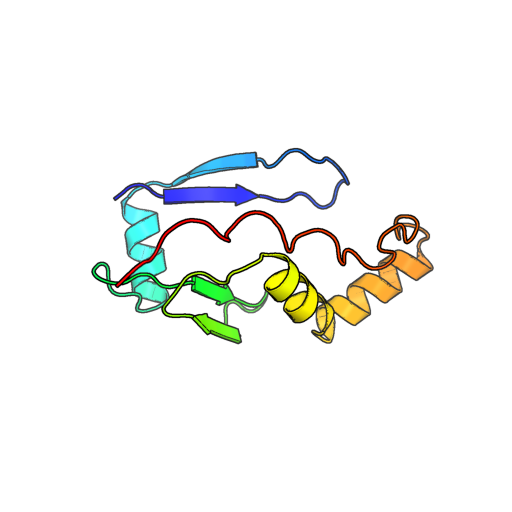 O . ILE A 1 81 ? 10.285 -3.011 -21.048 1.00 87.69 81 ILE A O 1
ATOM 651 N N . GLN A 1 82 ? 9.368 -1.921 -19.329 1.00 86.50 82 GLN A N 1
ATOM 652 C CA . GLN A 1 82 ? 8.214 -1.448 -20.103 1.00 86.50 82 GLN A CA 1
ATOM 653 C C . GLN A 1 82 ? 8.645 -0.564 -21.284 1.00 86.50 82 GLN A C 1
ATOM 655 O O . GLN A 1 82 ? 8.129 -0.712 -22.390 1.00 86.50 82 GLN A O 1
ATOM 660 N N . GLN A 1 83 ? 9.634 0.308 -21.075 1.00 85.06 83 GLN A N 1
ATOM 661 C CA . GLN A 1 83 ? 10.227 1.130 -22.132 1.00 85.06 83 GLN A CA 1
ATOM 662 C C . GLN A 1 83 ? 10.937 0.280 -23.191 1.00 85.06 83 GLN A C 1
ATOM 664 O O . GLN A 1 83 ? 10.728 0.493 -24.383 1.00 85.06 83 GLN A O 1
ATOM 669 N N . SER A 1 84 ? 11.737 -0.714 -22.789 1.00 87.56 84 SER A N 1
ATOM 670 C CA . SER A 1 84 ? 12.453 -1.574 -23.744 1.00 87.56 84 SER A CA 1
ATOM 671 C C . SER A 1 84 ? 11.521 -2.456 -24.580 1.00 87.56 84 SER A C 1
ATOM 673 O O . SER A 1 84 ? 11.848 -2.789 -25.717 1.00 87.56 84 SER A O 1
ATOM 675 N N . LEU A 1 85 ? 10.345 -2.791 -24.045 1.00 86.50 85 LEU A N 1
ATOM 676 C CA . LEU A 1 85 ? 9.297 -3.540 -24.737 1.00 86.50 85 LEU A CA 1
ATOM 677 C C . LEU A 1 85 ? 8.358 -2.650 -25.572 1.00 86.50 85 LEU A C 1
ATOM 679 O O . LEU A 1 85 ? 7.465 -3.177 -26.233 1.00 86.50 85 LEU A O 1
ATOM 683 N N . GLY A 1 86 ? 8.530 -1.322 -25.546 1.00 80.00 86 GLY A N 1
ATOM 684 C CA . GLY A 1 86 ? 7.632 -0.379 -26.220 1.00 80.00 86 GLY A CA 1
ATOM 685 C C . GLY A 1 86 ? 6.218 -0.345 -25.628 1.00 80.00 86 GLY A C 1
ATOM 686 O O . GLY A 1 86 ? 5.284 0.084 -26.297 1.00 80.00 86 GLY A O 1
ATOM 687 N N . THR A 1 87 ? 6.049 -0.819 -24.389 1.00 74.62 87 THR A N 1
ATOM 688 C CA . THR A 1 87 ? 4.777 -0.812 -23.651 1.00 74.62 87 THR A CA 1
ATOM 689 C C . THR A 1 87 ? 4.651 0.394 -22.722 1.00 74.62 87 THR A C 1
ATOM 691 O O . THR A 1 87 ? 3.668 0.497 -21.991 1.00 74.62 87 THR A O 1
ATOM 694 N N . CYS A 1 88 ? 5.647 1.286 -22.695 1.00 67.44 88 CYS A N 1
ATOM 695 C CA . CYS A 1 88 ? 5.478 2.596 -22.084 1.00 67.44 88 CYS A CA 1
ATOM 696 C C . CYS A 1 88 ? 4.413 3.359 -22.881 1.00 67.44 88 CYS A C 1
ATOM 698 O O . CYS A 1 88 ? 4.563 3.588 -24.083 1.00 67.44 88 CYS A O 1
ATOM 700 N N . TRP A 1 89 ? 3.313 3.711 -22.220 1.00 61.31 89 TRP A N 1
ATOM 701 C CA . TRP A 1 89 ? 2.329 4.623 -22.791 1.00 61.31 89 TRP A CA 1
ATOM 702 C C . TRP A 1 89 ? 3.022 5.949 -23.145 1.00 61.31 89 TRP A C 1
ATOM 704 O O . TRP A 1 89 ? 3.961 6.321 -22.438 1.00 61.31 89 TRP A O 1
ATOM 714 N N . PRO A 1 90 ? 2.618 6.641 -24.228 1.00 56.50 90 PRO A N 1
ATOM 715 C CA . PRO A 1 90 ? 3.178 7.946 -24.561 1.00 56.50 90 PRO A CA 1
ATOM 716 C C . PRO A 1 90 ? 3.113 8.862 -23.336 1.00 56.50 90 PRO A C 1
ATOM 718 O O . PRO A 1 90 ? 2.074 8.918 -22.677 1.00 56.50 90 PRO A O 1
ATOM 721 N N . ASP A 1 91 ? 4.224 9.530 -23.024 1.00 56.94 91 ASP A N 1
ATOM 722 C CA . ASP A 1 91 ? 4.347 10.475 -21.913 1.00 56.94 91 ASP A CA 1
ATOM 723 C C . ASP A 1 91 ? 3.453 11.711 -22.141 1.00 56.94 91 ASP A C 1
ATOM 725 O O . ASP A 1 91 ? 3.930 12.806 -22.420 1.00 56.94 91 ASP A O 1
ATOM 729 N N . ASP A 1 92 ? 2.142 11.558 -21.966 1.00 45.19 92 ASP A N 1
ATOM 730 C CA . ASP A 1 92 ? 1.222 12.677 -21.736 1.00 45.19 92 ASP A CA 1
ATOM 731 C C . ASP A 1 92 ? 1.205 13.081 -20.246 1.00 45.19 92 ASP A C 1
ATOM 733 O O . ASP A 1 92 ? 0.406 13.908 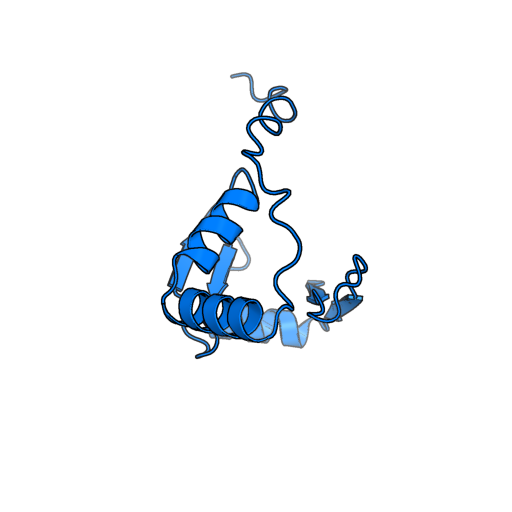-19.818 1.00 45.19 92 ASP A O 1
ATOM 737 N N . TYR A 1 93 ? 2.156 12.584 -19.442 1.00 50.69 93 TYR A N 1
ATOM 738 C CA . TYR A 1 93 ? 2.492 13.116 -18.113 1.00 50.69 93 TYR A CA 1
ATOM 739 C C . TYR A 1 93 ? 3.337 14.396 -18.205 1.00 50.69 93 TYR A C 1
ATOM 741 O O . TYR A 1 93 ? 4.246 14.631 -17.405 1.00 50.69 93 TYR A O 1
ATOM 749 N N . SER A 1 94 ? 3.031 15.254 -19.178 1.00 41.09 94 SER A N 1
ATOM 750 C CA . SER A 1 94 ? 3.455 16.647 -19.142 1.00 41.09 94 SER A CA 1
ATOM 751 C C . SER A 1 94 ? 2.802 17.293 -17.922 1.00 41.09 94 SER A C 1
ATOM 753 O O . SER A 1 94 ? 1.646 17.683 -17.979 1.00 41.09 94 SER A O 1
ATOM 755 N N . HIS A 1 95 ? 3.537 17.332 -16.810 1.00 45.38 95 HIS A N 1
ATOM 756 C CA . HIS A 1 95 ? 3.365 18.263 -15.695 1.00 45.38 95 HIS A CA 1
ATOM 757 C C . HIS A 1 95 ? 1.894 18.561 -15.348 1.00 45.38 95 HIS A C 1
ATOM 759 O O . HIS A 1 95 ? 1.324 19.575 -15.750 1.00 45.38 95 HIS A O 1
ATOM 765 N N . HIS A 1 96 ? 1.262 17.664 -14.590 1.00 45.12 96 HIS A N 1
ATOM 766 C CA . HIS A 1 96 ? -0.082 17.877 -14.054 1.00 45.12 96 HIS A CA 1
ATOM 767 C C . HIS A 1 96 ? -0.046 18.903 -12.896 1.00 45.12 96 HIS A C 1
ATOM 769 O O . HIS A 1 96 ? -0.404 18.602 -11.763 1.00 45.12 96 HIS A O 1
ATOM 775 N N . ASP A 1 97 ? 0.334 20.146 -13.203 1.00 41.88 97 ASP A N 1
ATOM 776 C CA . ASP A 1 97 ? 0.215 21.341 -12.345 1.00 41.88 97 ASP A CA 1
ATOM 777 C C . ASP A 1 97 ? -1.259 21.757 -12.100 1.00 41.88 97 ASP A C 1
ATOM 779 O O . ASP A 1 97 ? -1.548 22.800 -11.520 1.00 41.88 97 ASP A O 1
ATOM 783 N N . GLY A 1 98 ? -2.230 20.954 -12.550 1.00 41.34 98 GLY A N 1
ATOM 784 C CA . GLY A 1 98 ? -3.649 21.321 -12.609 1.00 41.34 98 GLY A CA 1
ATOM 785 C C . GLY A 1 98 ? -4.559 20.787 -11.497 1.00 41.34 98 GLY A C 1
ATOM 786 O O . GLY A 1 98 ? -5.751 21.066 -11.539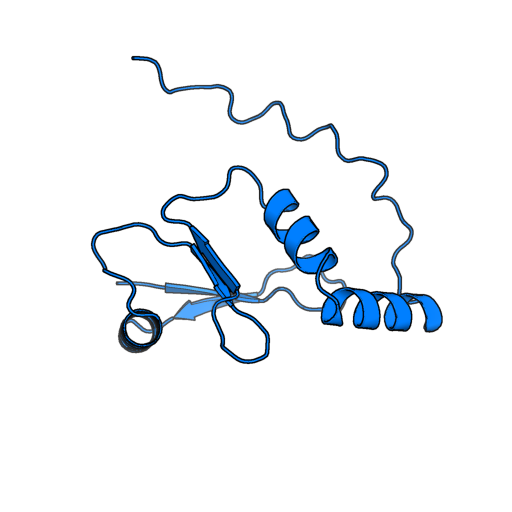 1.00 41.34 98 GLY A O 1
ATOM 787 N N . TYR A 1 99 ? -4.070 20.021 -10.514 1.00 45.25 99 TYR A N 1
ATOM 788 C CA . TYR A 1 99 ? -4.939 19.478 -9.446 1.00 45.25 99 TYR A CA 1
ATOM 789 C C . TYR A 1 99 ? -5.043 20.373 -8.198 1.00 45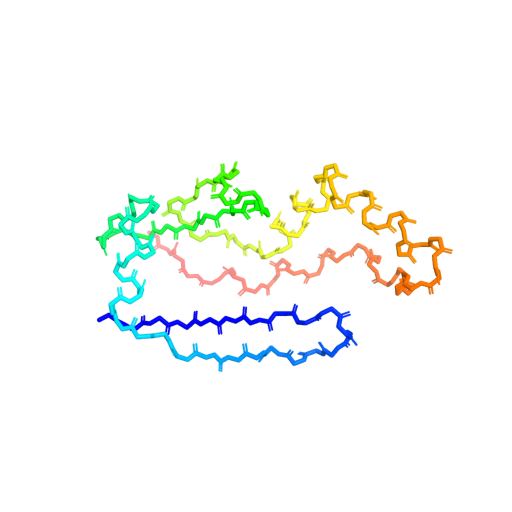.25 99 TYR A C 1
ATOM 791 O O . TYR A 1 99 ? -5.577 19.940 -7.176 1.00 45.25 99 TYR A O 1
ATOM 799 N N . HIS A 1 100 ? -4.551 21.618 -8.243 1.00 44.66 100 HIS A N 1
ATOM 800 C CA . HIS A 1 100 ? -4.497 22.464 -7.045 1.00 44.66 100 HIS A CA 1
ATOM 801 C C . HIS A 1 100 ? -5.833 23.147 -6.666 1.00 44.66 100 HIS A C 1
ATOM 803 O O . HIS A 1 100 ? -5.936 23.716 -5.582 1.00 44.66 100 HIS A O 1
ATOM 809 N N . GLU A 1 101 ? -6.892 23.059 -7.472 1.00 43.41 101 GLU A N 1
ATOM 810 C CA . GLU A 1 101 ? -8.074 23.926 -7.304 1.00 43.41 101 GLU A CA 1
ATOM 811 C C . GLU A 1 101 ? -9.363 23.173 -6.914 1.00 43.41 101 GLU A C 1
ATOM 813 O O . GLU A 1 101 ? -10.426 23.403 -7.479 1.00 43.41 101 GLU A O 1
ATOM 818 N N . GLY A 1 102 ? -9.287 22.230 -5.964 1.00 40.44 102 GLY A N 1
ATOM 819 C CA . GLY A 1 102 ? -10.464 21.436 -5.554 1.00 40.44 102 GLY A CA 1
ATOM 820 C C . GLY A 1 102 ? -10.718 21.276 -4.053 1.00 40.44 102 GLY A C 1
ATOM 821 O O . GLY A 1 102 ? -11.845 20.989 -3.664 1.00 40.44 102 GLY A O 1
ATOM 822 N N . TYR A 1 103 ? -9.714 21.475 -3.194 1.00 46.31 103 TYR A N 1
ATOM 823 C CA . TYR A 1 103 ? -9.845 21.235 -1.744 1.00 46.31 103 TYR A CA 1
ATOM 824 C C . TYR A 1 103 ? -9.764 22.514 -0.902 1.00 46.31 103 TYR A C 1
ATOM 826 O O . TYR A 1 103 ? -9.569 22.455 0.309 1.00 46.31 103 TYR A O 1
ATOM 834 N N . HIS A 1 104 ? -9.920 23.677 -1.538 1.00 41.72 104 HIS A N 1
ATOM 835 C CA . HIS A 1 104 ? -9.814 24.986 -0.895 1.00 41.72 104 HIS A CA 1
ATOM 836 C C . HIS A 1 104 ? -11.103 25.468 -0.213 1.00 41.72 104 HIS A C 1
ATOM 838 O O . HIS A 1 104 ? -11.227 26.664 0.040 1.00 41.72 104 HIS A O 1
ATOM 844 N N . ASP A 1 105 ? -12.034 24.570 0.125 1.00 46.38 105 ASP A N 1
ATOM 845 C CA . ASP A 1 105 ? -13.220 24.954 0.886 1.00 46.38 105 ASP A CA 1
ATOM 846 C C . ASP A 1 105 ? -13.387 24.104 2.151 1.00 46.38 105 ASP A C 1
ATOM 848 O O . ASP A 1 105 ? -13.748 22.928 2.112 1.00 46.38 105 ASP A O 1
ATOM 852 N N . GLY A 1 106 ? -13.120 24.751 3.288 1.00 43.69 106 GLY A N 1
ATOM 853 C CA . GLY A 1 106 ? -13.760 24.410 4.552 1.00 43.69 106 GLY A CA 1
ATOM 854 C C . GLY A 1 106 ? -12.913 23.708 5.606 1.00 43.69 106 GLY A C 1
ATOM 855 O O . GLY A 1 106 ? -13.202 22.565 5.923 1.00 43.69 106 GLY A O 1
ATOM 856 N N . TYR A 1 107 ? -12.002 24.440 6.259 1.00 40.62 107 TYR A N 1
ATOM 857 C CA . TYR A 1 107 ? -11.856 24.395 7.726 1.00 40.62 107 TYR A CA 1
ATOM 858 C C . TYR A 1 107 ? -11.463 25.791 8.226 1.00 40.62 107 TYR A C 1
ATOM 860 O O . TYR A 1 107 ? -10.287 26.135 8.311 1.00 40.62 107 TYR A O 1
ATOM 868 N N . GLY A 1 108 ? -12.475 26.615 8.504 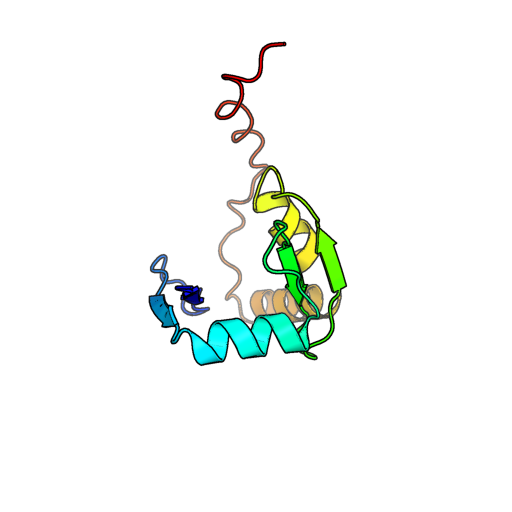1.00 38.44 108 GLY A N 1
ATOM 869 C CA . GLY A 1 108 ? -12.318 27.833 9.292 1.00 38.44 108 GLY A CA 1
ATOM 870 C C . GLY A 1 108 ? -12.328 27.486 10.780 1.00 38.44 108 GLY A C 1
ATOM 871 O O . GLY A 1 108 ? -13.237 26.791 11.236 1.00 38.44 108 GLY A O 1
ATOM 872 N N . TYR A 1 109 ? -11.314 27.961 11.501 1.00 40.00 109 TYR A N 1
ATOM 873 C CA . TYR A 1 109 ? -11.386 28.217 12.940 1.00 40.00 109 TYR A CA 1
ATOM 874 C C . TYR A 1 109 ? -11.691 29.698 13.153 1.00 40.00 109 TYR A C 1
ATOM 876 O O . TYR A 1 109 ? -11.174 30.510 12.350 1.00 40.00 109 TYR A O 1
#

Organism: Cyprinus carpio (NCBI:txid7962)

InterPro domains:
  IPR025232 Domain of unknown function DUF4174 [PF13778] (14-78)

pLDDT: mean 79.56, std 18.19, range [38.44, 95.81]

Radius of gyration: 17.33 Å; chains: 1; bounding box: 31×40×43 Å